Protein AF-A0A0A7G0B4-F1 (afdb_monomer_lite)

Foldseek 3Di:
DKKAFQDDPCPDLCRVRHRHMFDFPDQDPPPQNQWTKTADDQVSCVSVVNDGIDIDGNVRIWDWDFDDDPPPDTDTDTDDD

Radius of gyration: 12.91 Å; chains: 1; bounding box: 34×24×34 Å

Structure (mmCIF, N/CA/C/O backbone):
data_AF-A0A0A7G0B4-F1
#
_entry.id   AF-A0A0A7G0B4-F1
#
loop_
_atom_site.group_PDB
_atom_site.id
_atom_site.type_symbol
_atom_site.label_atom_id
_atom_site.label_alt_id
_atom_site.label_comp_id
_atom_site.label_asym_id
_atom_site.label_entity_id
_atom_site.label_seq_id
_atom_site.pdbx_PDB_ins_code
_atom_site.Cartn_x
_atom_site.Cartn_y
_atom_site.Cartn_z
_atom_site.occupancy
_atom_site.B_iso_or_equiv
_atom_site.auth_seq_id
_atom_site.auth_comp_id
_atom_site.auth_asym_id
_atom_site.auth_atom_id
_atom_site.pdbx_PDB_model_num
ATOM 1 N N . MET A 1 1 ? -8.215 4.905 5.231 1.00 85.62 1 MET A N 1
ATOM 2 C CA . MET A 1 1 ? -8.242 3.927 4.124 1.00 85.62 1 MET A CA 1
ATOM 3 C C . MET A 1 1 ? -7.039 3.008 4.243 1.00 85.62 1 MET A C 1
ATOM 5 O O . MET A 1 1 ? -5.958 3.488 4.584 1.00 85.62 1 MET A O 1
ATOM 9 N N . TYR A 1 2 ? -7.229 1.714 4.009 1.00 90.38 2 TYR A N 1
ATOM 10 C CA . TYR A 1 2 ? -6.155 0.724 4.012 1.00 90.38 2 TYR A CA 1
ATOM 11 C C . TYR A 1 2 ? -6.133 -0.004 2.677 1.00 90.38 2 TYR A C 1
ATOM 13 O O . TYR A 1 2 ? -7.158 -0.107 2.008 1.00 90.38 2 TYR A O 1
ATOM 21 N N . VAL A 1 3 ? -4.961 -0.498 2.307 1.00 92.12 3 VAL A N 1
ATOM 22 C CA . VAL A 1 3 ? -4.781 -1.353 1.136 1.00 92.12 3 VAL A CA 1
ATOM 23 C C . VAL A 1 3 ? -4.079 -2.630 1.550 1.00 92.12 3 VAL A C 1
ATOM 25 O O . VAL A 1 3 ? -3.208 -2.603 2.422 1.00 92.12 3 VAL A O 1
ATOM 28 N N . LYS A 1 4 ? -4.460 -3.743 0.931 1.00 94.25 4 LYS A N 1
ATOM 29 C CA . LYS A 1 4 ? -3.750 -5.018 1.038 1.00 94.25 4 LYS A CA 1
ATOM 30 C C . LYS A 1 4 ? -3.072 -5.300 -0.288 1.00 94.25 4 LYS A C 1
ATOM 32 O O . LYS A 1 4 ? -3.727 -5.251 -1.325 1.00 94.25 4 LYS A O 1
ATOM 37 N N . ILE A 1 5 ? -1.781 -5.606 -0.242 1.00 94.25 5 ILE A N 1
A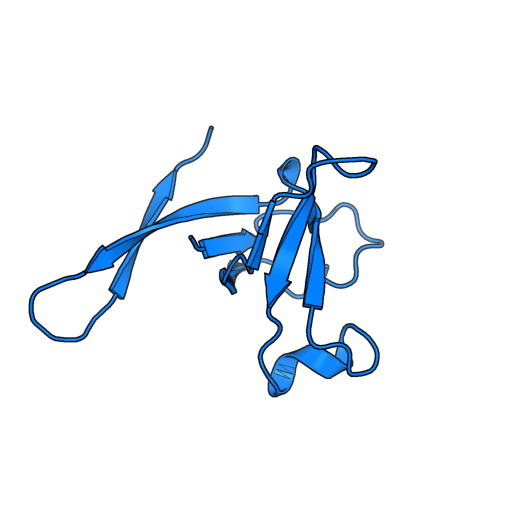TOM 38 C CA . ILE A 1 5 ? -1.040 -6.039 -1.427 1.00 94.25 5 ILE A CA 1
ATOM 39 C C . ILE A 1 5 ? -1.490 -7.459 -1.772 1.00 94.25 5 ILE A C 1
ATOM 41 O O . ILE A 1 5 ? -1.417 -8.348 -0.926 1.00 94.25 5 ILE A O 1
ATOM 45 N N . VAL A 1 6 ? -1.953 -7.681 -2.998 1.00 95.19 6 VAL A N 1
ATOM 46 C CA . VAL A 1 6 ? -2.419 -8.995 -3.480 1.00 95.19 6 VAL A CA 1
ATOM 47 C C . VAL A 1 6 ? -1.582 -9.531 -4.636 1.00 95.19 6 VAL A C 1
ATOM 49 O O . VAL A 1 6 ? -1.591 -10.730 -4.895 1.00 95.19 6 VAL A O 1
ATOM 52 N N . LYS A 1 7 ? -0.827 -8.659 -5.309 1.00 93.88 7 LYS A N 1
ATOM 53 C CA . LYS A 1 7 ? 0.019 -9.000 -6.452 1.00 93.88 7 LYS A CA 1
ATOM 54 C C . LYS A 1 7 ? 1.290 -8.142 -6.444 1.00 93.88 7 LYS A C 1
ATOM 56 O O . LYS A 1 7 ? 1.327 -7.100 -5.802 1.00 93.88 7 LYS A O 1
ATOM 61 N N . CYS A 1 8 ? 2.321 -8.584 -7.153 1.00 91.06 8 CYS A N 1
ATOM 62 C CA . CYS A 1 8 ? 3.445 -7.762 -7.605 1.00 91.06 8 CYS A CA 1
ATOM 63 C C . CYS A 1 8 ? 3.919 -8.300 -8.966 1.00 91.06 8 CYS A C 1
ATOM 65 O O . CYS A 1 8 ? 3.752 -9.497 -9.217 1.00 91.06 8 CYS A O 1
ATOM 67 N N . ASP A 1 9 ? 4.529 -7.472 -9.817 1.00 91.00 9 ASP A N 1
ATOM 68 C CA . ASP A 1 9 ? 5.062 -7.916 -11.115 1.00 91.00 9 ASP A CA 1
ATOM 69 C C . ASP A 1 9 ? 6.578 -8.238 -11.046 1.00 91.00 9 ASP A C 1
ATOM 71 O O . ASP A 1 9 ? 7.144 -8.781 -11.992 1.00 91.00 9 ASP A O 1
ATOM 75 N N . GLY A 1 10 ? 7.230 -8.005 -9.898 1.00 84.38 10 GLY A N 1
ATOM 76 C CA . GLY A 1 10 ? 8.500 -8.635 -9.508 1.00 84.38 10 GLY A CA 1
ATOM 77 C C . GLY A 1 10 ? 9.663 -7.683 -9.211 1.00 84.38 10 GLY A C 1
ATOM 78 O O . GLY A 1 10 ? 10.641 -8.117 -8.592 1.00 84.38 10 GLY A O 1
ATOM 79 N N . ASN A 1 11 ? 9.551 -6.410 -9.591 1.00 86.06 11 ASN A N 1
ATOM 80 C CA . ASN A 1 11 ? 10.587 -5.384 -9.385 1.00 86.06 11 ASN A CA 1
ATOM 81 C C . ASN A 1 11 ? 10.214 -4.353 -8.312 1.00 86.06 11 ASN A C 1
ATOM 83 O O . ASN A 1 11 ? 10.981 -3.436 -8.025 1.00 86.06 11 ASN A O 1
ATOM 87 N N . GLU A 1 12 ? 9.032 -4.474 -7.720 1.00 93.25 12 GLU A N 1
ATOM 88 C CA . GLU A 1 12 ? 8.542 -3.525 -6.740 1.00 93.25 12 GLU A CA 1
ATOM 89 C C . GLU A 1 12 ? 9.109 -3.813 -5.347 1.00 93.25 12 GLU A C 1
ATOM 91 O O . GLU A 1 12 ? 9.284 -4.965 -4.941 1.00 93.25 12 GLU A O 1
ATOM 96 N N . TRP A 1 13 ? 9.326 -2.756 -4.560 1.00 93.31 13 TRP A N 1
ATOM 97 C CA . TRP A 1 13 ? 9.836 -2.865 -3.187 1.00 93.31 13 TRP A CA 1
ATOM 98 C C . TRP A 1 13 ? 8.950 -3.741 -2.284 1.00 93.31 13 TRP A C 1
ATOM 100 O O . TRP A 1 13 ? 9.420 -4.352 -1.327 1.00 93.31 13 TRP A O 1
ATOM 110 N N . TYR A 1 14 ? 7.660 -3.833 -2.614 1.00 93.62 14 TYR A N 1
ATOM 111 C CA . TYR A 1 14 ? 6.650 -4.594 -1.884 1.00 93.62 14 TYR A CA 1
ATOM 112 C C . TYR A 1 14 ? 6.492 -6.041 -2.372 1.00 93.62 14 TYR A C 1
ATOM 114 O O . TYR A 1 14 ? 5.544 -6.714 -1.965 1.00 93.62 14 TYR A O 1
ATOM 122 N N . ARG A 1 15 ? 7.417 -6.572 -3.189 1.00 93.06 15 ARG A N 1
ATOM 123 C CA . ARG A 1 15 ? 7.378 -7.966 -3.676 1.00 93.06 15 ARG A CA 1
ATOM 124 C C . ARG A 1 15 ? 7.216 -9.005 -2.560 1.00 93.06 15 ARG A C 1
ATOM 126 O O . ARG A 1 15 ? 6.553 -10.019 -2.745 1.00 93.06 15 ARG A O 1
ATOM 133 N N . LYS A 1 16 ? 7.812 -8.759 -1.390 1.00 90.50 16 LYS A N 1
ATOM 134 C CA . LYS A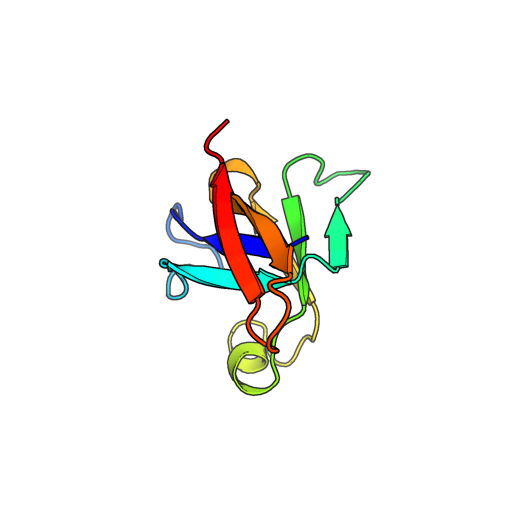 1 16 ? 7.726 -9.646 -0.212 1.00 90.50 16 LYS A CA 1
ATOM 135 C C . LYS A 1 16 ? 6.578 -9.289 0.741 1.00 90.50 16 LYS A C 1
ATOM 137 O O . LYS A 1 16 ? 6.513 -9.814 1.846 1.00 90.50 16 LYS A O 1
ATOM 142 N N . CYS A 1 17 ? 5.689 -8.384 0.341 1.00 92.38 17 CYS A N 1
ATOM 143 C CA . CYS A 1 17 ? 4.610 -7.865 1.177 1.00 92.38 17 CYS A CA 1
ATOM 144 C C . CYS A 1 17 ? 3.221 -8.333 0.726 1.00 92.38 17 CYS A C 1
ATOM 146 O O . CYS A 1 17 ? 2.229 -7.765 1.176 1.00 92.38 17 CYS A O 1
ATOM 148 N N . ILE A 1 18 ? 3.122 -9.353 -0.134 1.00 93.19 18 ILE A N 1
ATOM 149 C CA . ILE A 1 18 ? 1.834 -9.954 -0.513 1.00 93.19 18 ILE A CA 1
ATOM 150 C C . ILE A 1 18 ? 1.096 -10.420 0.754 1.00 93.19 18 ILE A C 1
ATOM 152 O O . ILE A 1 18 ? 1.675 -11.050 1.635 1.00 93.19 18 ILE A O 1
ATOM 156 N N . GLY A 1 19 ? -0.180 -10.053 0.870 1.00 91.31 19 GLY A N 1
ATOM 157 C CA . GLY A 1 19 ? -1.027 -10.270 2.045 1.00 91.31 19 GLY A CA 1
ATOM 158 C C . GLY A 1 19 ? -0.917 -9.183 3.122 1.00 91.31 19 GLY A C 1
ATOM 159 O O . GLY A 1 19 ? -1.804 -9.077 3.973 1.00 91.31 19 GLY A O 1
ATOM 160 N N . LYS A 1 20 ? 0.120 -8.339 3.080 1.00 92.94 20 LYS A N 1
ATOM 161 C CA . LYS A 1 20 ? 0.343 -7.281 4.069 1.00 92.94 20 LYS A CA 1
ATOM 162 C C . LYS A 1 20 ? -0.565 -6.080 3.819 1.00 92.94 20 LYS A C 1
ATOM 164 O O . LYS A 1 20 ? -0.848 -5.710 2.678 1.00 92.94 20 LYS A O 1
ATOM 169 N N . LYS A 1 21 ? -1.006 -5.465 4.917 1.00 93.81 21 LYS A N 1
ATOM 170 C CA . LYS A 1 21 ? -1.883 -4.292 4.927 1.00 93.81 21 LYS A CA 1
ATOM 171 C C . LYS A 1 21 ? -1.071 -3.039 5.215 1.00 93.81 21 LYS A C 1
ATOM 173 O O . LYS A 1 21 ? -0.258 -3.033 6.136 1.00 93.81 21 LYS A O 1
ATOM 178 N N . PHE A 1 22 ? -1.349 -1.970 4.483 1.00 92.81 22 PHE A N 1
ATOM 179 C CA . PHE A 1 22 ? -0.740 -0.667 4.709 1.00 92.81 22 PHE A CA 1
ATOM 180 C C . PHE A 1 22 ? -1.796 0.429 4.793 1.00 92.81 22 PHE A C 1
ATOM 182 O O . PHE A 1 22 ? -2.819 0.400 4.102 1.00 92.81 22 PHE A O 1
ATOM 189 N N . LYS A 1 23 ? -1.537 1.424 5.646 1.00 92.50 23 LYS A N 1
ATOM 190 C CA . LYS A 1 23 ? -2.374 2.619 5.742 1.00 92.50 23 LYS A CA 1
ATOM 191 C C . LYS A 1 23 ? -2.054 3.539 4.569 1.00 92.50 23 LYS A C 1
ATOM 193 O O . LYS A 1 23 ? -0.902 3.948 4.401 1.00 92.50 23 LYS A O 1
ATOM 198 N N . VAL A 1 24 ? -3.071 3.896 3.788 1.00 92.06 24 VAL A N 1
ATOM 199 C CA . VAL A 1 24 ? -2.908 4.883 2.717 1.00 92.06 24 VAL A CA 1
ATOM 200 C C . VAL A 1 24 ? -2.792 6.266 3.347 1.00 92.06 24 VAL A C 1
ATOM 202 O O . VAL A 1 24 ? -3.647 6.675 4.134 1.00 92.06 24 VAL A O 1
ATOM 205 N N . HIS A 1 25 ? -1.708 6.963 3.021 1.00 91.56 25 HIS A N 1
ATOM 206 C CA . HIS A 1 25 ? -1.483 8.357 3.377 1.00 91.56 25 HIS A CA 1
ATOM 207 C C . HIS A 1 25 ? -2.201 9.287 2.394 1.00 91.56 25 HIS A C 1
ATOM 209 O O . HIS A 1 25 ? -2.908 10.198 2.817 1.00 91.56 25 HIS A O 1
ATOM 215 N N . SER A 1 26 ? -2.060 9.031 1.093 1.00 87.00 26 SER A N 1
ATOM 216 C CA . SER A 1 26 ? -2.744 9.782 0.043 1.00 87.00 26 SER A CA 1
ATOM 217 C C . SER A 1 26 ? -2.847 8.981 -1.254 1.00 87.00 26 SER A C 1
ATOM 219 O O . SER A 1 26 ? -2.101 8.028 -1.493 1.00 87.00 26 SER A O 1
ATOM 221 N N . GLU A 1 27 ? -3.789 9.372 -2.106 1.00 83.75 27 GLU A N 1
ATOM 222 C CA . GLU A 1 27 ? -3.817 8.942 -3.502 1.00 83.75 27 GLU A CA 1
ATOM 223 C C . GLU A 1 27 ? -2.988 9.904 -4.346 1.00 83.75 27 GLU A C 1
ATOM 225 O O . GLU A 1 27 ? -3.090 11.125 -4.191 1.00 83.75 27 GLU A O 1
ATOM 230 N N . SER A 1 28 ? -2.168 9.374 -5.251 1.00 73.00 28 SER A N 1
ATOM 231 C CA . SER A 1 28 ? -1.379 10.226 -6.133 1.00 73.00 28 SER A CA 1
ATOM 232 C C . SER A 1 28 ? -2.273 10.882 -7.195 1.00 73.00 28 SER A C 1
ATOM 234 O O . SER A 1 28 ? -3.023 10.218 -7.909 1.00 73.00 28 SER A O 1
ATOM 236 N N . ARG A 1 29 ? -2.220 12.220 -7.276 1.00 66.38 29 ARG A N 1
ATOM 237 C CA . ARG A 1 29 ? -3.091 13.048 -8.138 1.00 66.38 29 ARG A CA 1
ATOM 238 C C . ARG A 1 29 ? -2.461 13.434 -9.492 1.00 66.38 29 ARG A C 1
ATOM 240 O O . ARG A 1 29 ? -3.189 13.853 -10.386 1.00 66.38 29 ARG A O 1
ATOM 247 N N . LYS A 1 30 ? -1.137 13.291 -9.674 1.00 58.56 30 LYS A N 1
ATOM 248 C CA . LYS A 1 30 ? -0.381 13.608 -10.914 1.00 58.56 30 LYS A CA 1
ATOM 249 C C . LYS A 1 30 ? 0.715 12.568 -11.164 1.00 58.56 30 LYS A C 1
ATOM 251 O O . LYS A 1 30 ? 1.299 12.095 -10.198 1.00 58.56 30 LYS A O 1
ATOM 256 N N . GLY A 1 31 ? 1.004 12.229 -12.430 1.00 54.91 31 GLY A N 1
ATOM 257 C CA . GLY A 1 31 ? 2.113 11.348 -12.873 1.00 54.91 31 GLY A CA 1
ATOM 258 C C . GLY A 1 31 ? 2.087 9.887 -12.381 1.00 54.91 31 GLY A C 1
ATOM 259 O O . GLY A 1 31 ? 2.667 9.012 -13.009 1.00 54.91 31 GLY A O 1
ATOM 260 N N . GLY A 1 32 ? 1.379 9.606 -11.285 1.00 62.03 32 GLY A N 1
ATOM 261 C CA . GLY A 1 32 ? 1.183 8.294 -10.682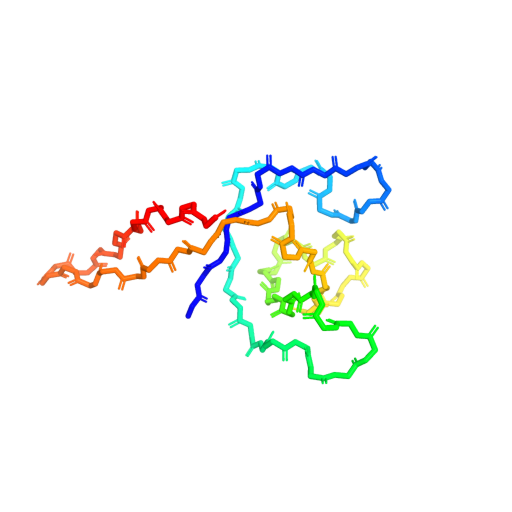 1.00 62.03 32 GLY A CA 1
ATOM 262 C C . GLY A 1 32 ? -0.278 8.054 -10.324 1.00 62.03 32 GLY A C 1
ATOM 263 O O . GLY A 1 32 ? -0.548 7.552 -9.243 1.00 62.03 32 GLY A O 1
ATOM 264 N N . ARG A 1 33 ? -1.211 8.429 -11.211 1.00 71.00 33 ARG A N 1
ATOM 265 C CA . ARG A 1 33 ? -2.676 8.282 -11.037 1.00 71.00 33 ARG A CA 1
ATOM 266 C C . ARG A 1 33 ? -3.095 6.891 -10.534 1.00 71.00 33 ARG A C 1
ATOM 268 O O . ARG A 1 33 ? -4.059 6.766 -9.775 1.00 71.00 33 ARG A O 1
ATOM 275 N N . ASP A 1 34 ? -2.298 5.889 -10.887 1.00 86.38 34 ASP A N 1
ATOM 276 C CA . ASP A 1 34 ? -2.511 4.481 -10.571 1.00 86.38 34 ASP A CA 1
ATOM 277 C C . ASP A 1 34 ? -1.684 3.994 -9.379 1.00 86.38 34 ASP A C 1
ATOM 279 O O . ASP A 1 34 ? -1.422 2.801 -9.261 1.00 86.38 34 ASP A O 1
ATOM 283 N N . LYS A 1 35 ? -1.281 4.895 -8.469 1.00 91.06 35 LYS A N 1
ATOM 284 C CA . LYS A 1 35 ? -0.524 4.551 -7.257 1.00 91.06 35 LYS A CA 1
ATOM 285 C C . LYS A 1 35 ? -1.161 5.097 -5.980 1.00 91.06 35 LYS A C 1
ATOM 287 O O . LYS A 1 35 ? -1.645 6.232 -5.929 1.00 91.06 35 LYS A O 1
ATOM 292 N N . TYR A 1 36 ? -1.097 4.298 -4.921 1.00 92.19 36 TYR A N 1
ATOM 293 C CA . TYR A 1 36 ? -1.317 4.738 -3.548 1.00 92.19 36 TYR A CA 1
ATOM 294 C C . TYR A 1 36 ? 0.012 5.113 -2.899 1.00 92.19 36 TYR A C 1
ATOM 296 O O . TYR A 1 36 ? 1.017 4.429 -3.083 1.00 92.19 36 TYR A O 1
ATOM 304 N N . ILE A 1 37 ? 0.008 6.177 -2.097 1.00 92.75 37 ILE A N 1
ATOM 305 C CA . ILE A 1 37 ? 1.107 6.496 -1.188 1.00 92.75 37 ILE A CA 1
ATOM 306 C C . ILE A 1 37 ? 0.766 5.875 0.159 1.00 92.75 37 ILE A C 1
ATOM 308 O O . ILE A 1 37 ? -0.204 6.277 0.804 1.00 92.75 37 ILE A O 1
ATOM 312 N N . VAL A 1 38 ? 1.549 4.892 0.588 1.00 94.00 38 VAL A N 1
ATOM 313 C CA . VAL A 1 38 ? 1.351 4.191 1.858 1.00 94.00 38 VAL A CA 1
ATOM 314 C C . VAL A 1 38 ? 2.383 4.615 2.889 1.00 94.00 38 VAL A C 1
ATOM 316 O O . VAL A 1 38 ? 3.524 4.934 2.552 1.00 94.00 38 VAL A O 1
ATOM 319 N N . LYS A 1 39 ? 1.979 4.619 4.160 1.00 94.44 39 LYS A N 1
ATOM 320 C CA . LYS A 1 39 ? 2.897 4.809 5.284 1.00 94.44 39 LYS A CA 1
ATOM 321 C C . LYS A 1 39 ? 3.522 3.469 5.672 1.00 94.44 39 LYS A C 1
ATOM 323 O O . LYS A 1 39 ? 2.804 2.490 5.870 1.00 94.44 39 LYS A O 1
ATOM 328 N N . LEU A 1 40 ? 4.844 3.454 5.806 1.00 94.12 40 LEU A N 1
ATOM 329 C CA . LEU A 1 40 ? 5.616 2.306 6.268 1.00 94.12 40 LEU A CA 1
ATOM 330 C C . LEU A 1 40 ? 5.775 2.338 7.789 1.00 94.12 40 LEU A C 1
ATOM 332 O O . LEU A 1 40 ? 6.231 3.332 8.374 1.00 94.12 40 LEU A O 1
ATOM 336 N N . GLU A 1 41 ? 5.440 1.221 8.428 1.00 91.56 41 GLU A N 1
ATOM 337 C CA . GLU A 1 41 ? 5.761 0.991 9.834 1.00 91.56 41 GLU A CA 1
ATOM 338 C C . GLU A 1 41 ? 7.276 0.929 10.031 1.00 91.56 41 GLU A C 1
ATOM 340 O O . GLU A 1 41 ? 8.016 0.604 9.103 1.00 91.56 41 GLU A O 1
ATOM 345 N N . LYS A 1 42 ? 7.766 1.240 11.239 1.00 91.19 42 LYS A N 1
ATOM 346 C CA . LYS A 1 42 ? 9.216 1.327 11.523 1.00 91.19 42 LYS A CA 1
ATOM 347 C C . LYS A 1 42 ? 9.977 0.072 11.069 1.00 91.19 42 LYS A C 1
ATOM 349 O O . LYS A 1 42 ? 11.056 0.191 10.501 1.00 91.19 42 LYS A O 1
ATOM 354 N N . GLN A 1 43 ? 9.367 -1.095 11.261 1.00 91.31 43 GLN A N 1
ATOM 355 C CA . GLN A 1 43 ? 9.891 -2.408 10.874 1.00 91.31 43 GLN A CA 1
ATOM 356 C C . GLN A 1 43 ? 9.943 -2.668 9.362 1.00 91.31 43 GLN A C 1
ATOM 358 O O . GLN A 1 43 ? 10.594 -3.615 8.951 1.00 91.31 43 GLN A O 1
ATOM 363 N N . ASP A 1 44 ? 9.265 -1.864 8.543 1.00 90.81 44 ASP A N 1
ATOM 364 C CA . ASP A 1 44 ? 9.171 -2.035 7.087 1.00 90.81 44 ASP A CA 1
ATOM 365 C C . ASP A 1 44 ? 9.963 -0.984 6.312 1.00 90.81 44 ASP A C 1
ATOM 367 O O . ASP A 1 44 ? 10.171 -1.125 5.111 1.00 90.81 44 ASP A O 1
ATOM 371 N N . ARG A 1 45 ? 10.447 0.068 6.984 1.00 92.50 45 ARG A N 1
ATOM 372 C CA . ARG A 1 45 ? 11.187 1.163 6.333 1.00 92.50 45 ARG A CA 1
ATOM 373 C C . ARG A 1 45 ? 12.467 0.692 5.648 1.00 92.50 45 ARG A C 1
ATOM 375 O O . ARG A 1 45 ? 12.892 1.320 4.685 1.00 92.50 45 ARG A O 1
ATOM 382 N N . TRP A 1 46 ? 13.066 -0.412 6.097 1.00 92.81 46 TRP A N 1
ATOM 383 C CA . TRP A 1 46 ? 14.251 -0.995 5.457 1.00 92.81 46 TRP A CA 1
ATOM 384 C C . TRP A 1 46 ? 13.990 -1.439 4.010 1.00 92.81 46 TRP A C 1
ATOM 386 O O . TRP A 1 46 ? 14.914 -1.408 3.207 1.00 92.81 46 TRP A O 1
ATOM 396 N N . LEU A 1 47 ? 12.740 -1.767 3.651 1.00 91.00 47 LEU A N 1
ATOM 397 C CA . LEU A 1 47 ? 12.351 -2.106 2.274 1.00 91.00 47 LEU A CA 1
ATOM 398 C C . LEU A 1 47 ? 12.531 -0.927 1.307 1.00 91.00 47 LEU A C 1
ATOM 400 O O . LEU A 1 47 ? 12.611 -1.120 0.099 1.00 91.00 47 LEU A O 1
ATOM 404 N N . MET A 1 48 ? 12.571 0.291 1.848 1.00 92.75 48 MET A N 1
ATOM 405 C CA . MET A 1 48 ? 12.685 1.548 1.119 1.00 92.75 48 MET A CA 1
ATOM 406 C C . MET A 1 48 ? 13.802 2.405 1.715 1.00 92.75 48 MET A C 1
ATOM 408 O O . MET A 1 48 ? 13.624 3.602 1.899 1.00 92.75 48 MET A O 1
ATOM 412 N N . ASN A 1 49 ? 14.943 1.812 2.078 1.00 92.00 49 ASN A N 1
ATOM 413 C CA . ASN A 1 49 ? 16.133 2.548 2.536 1.00 92.00 49 ASN A CA 1
ATOM 414 C C . ASN A 1 49 ? 15.866 3.562 3.675 1.00 92.00 49 ASN A C 1
ATOM 416 O O . ASN A 1 49 ? 16.488 4.618 3.745 1.00 92.00 49 ASN A O 1
ATOM 420 N N . GLY A 1 50 ? 14.915 3.266 4.565 1.00 91.62 50 GLY A N 1
ATOM 421 C CA . GLY A 1 50 ? 14.556 4.114 5.705 1.00 91.62 50 GLY A CA 1
ATOM 422 C C . GLY A 1 50 ? 13.430 5.123 5.448 1.00 91.62 50 GLY A C 1
ATOM 423 O O . GLY A 1 50 ? 12.964 5.746 6.407 1.00 91.62 50 GLY A O 1
ATOM 424 N N . TYR A 1 51 ? 12.940 5.267 4.211 1.00 93.44 51 TYR A N 1
ATOM 425 C CA . TYR A 1 51 ? 11.841 6.183 3.903 1.00 93.44 51 TYR A CA 1
ATOM 426 C C . TYR A 1 51 ? 10.553 5.802 4.647 1.00 93.44 51 TYR A C 1
ATOM 428 O O . TYR A 1 51 ? 10.230 4.634 4.857 1.00 93.44 51 TYR A O 1
ATOM 436 N N . MET A 1 52 ? 9.793 6.818 5.062 1.00 94.88 52 MET A N 1
ATOM 437 C CA . MET A 1 52 ? 8.537 6.634 5.801 1.00 94.88 52 MET A CA 1
ATOM 438 C C . MET A 1 52 ? 7.335 6.371 4.885 1.00 94.88 52 MET A C 1
ATOM 440 O O . MET A 1 52 ? 6.319 5.847 5.342 1.00 94.88 52 MET A O 1
ATOM 444 N N . TYR A 1 53 ? 7.442 6.743 3.613 1.00 94.12 53 TYR A N 1
ATOM 445 C CA . TYR A 1 53 ? 6.375 6.616 2.631 1.00 94.12 53 TYR A CA 1
ATOM 446 C C . TYR A 1 53 ? 6.882 5.911 1.389 1.00 94.12 53 TYR A C 1
ATOM 448 O O . TYR A 1 53 ? 8.039 6.073 1.004 1.00 94.12 53 TYR A O 1
ATOM 456 N N . ALA A 1 54 ? 5.991 5.165 0.752 1.00 93.06 54 ALA A N 1
ATOM 457 C CA . ALA A 1 54 ? 6.302 4.448 -0.467 1.00 93.06 54 ALA A CA 1
ATOM 458 C C . ALA A 1 54 ? 5.084 4.375 -1.385 1.00 93.06 54 ALA A C 1
ATOM 460 O O . ALA A 1 54 ? 3.944 4.527 -0.941 1.00 93.06 54 ALA A O 1
ATOM 461 N N . TRP A 1 55 ? 5.331 4.169 -2.675 1.00 93.06 55 TRP A N 1
ATOM 462 C CA . TRP A 1 55 ? 4.273 4.034 -3.670 1.00 93.06 55 TRP A CA 1
ATOM 463 C C . TRP A 1 55 ? 3.958 2.567 -3.931 1.00 93.06 55 TRP A C 1
ATOM 465 O O . TRP A 1 55 ? 4.874 1.767 -4.098 1.00 93.06 55 TRP A O 1
ATOM 475 N N . VAL A 1 56 ? 2.674 2.232 -4.004 1.00 92.31 56 VAL A N 1
ATOM 476 C CA . VAL A 1 56 ? 2.185 0.906 -4.406 1.00 92.31 56 VAL A CA 1
ATOM 477 C C . VAL A 1 56 ? 1.190 1.061 -5.543 1.00 92.31 56 VAL A C 1
ATOM 479 O O . VAL A 1 56 ? 0.389 1.997 -5.530 1.00 92.31 56 VAL A O 1
ATOM 482 N N . ASP A 1 57 ? 1.243 0.180 -6.536 1.00 92.94 57 ASP A N 1
ATOM 483 C CA . ASP A 1 57 ? 0.343 0.260 -7.681 1.00 92.94 57 ASP A CA 1
ATOM 484 C C . ASP A 1 57 ? -1.071 -0.168 -7.277 1.00 92.94 57 ASP A C 1
ATOM 486 O O . ASP A 1 57 ? -1.275 -1.186 -6.613 1.00 92.94 57 ASP A O 1
ATOM 490 N N . LYS A 1 58 ? -2.074 0.609 -7.697 1.00 91.50 58 LYS A N 1
ATOM 491 C CA . LYS A 1 58 ? -3.487 0.355 -7.387 1.00 91.50 58 LYS A CA 1
ATOM 492 C C . LYS A 1 58 ? -3.922 -1.022 -7.890 1.00 91.50 58 LYS A C 1
ATOM 494 O O . LYS A 1 58 ? -4.558 -1.750 -7.144 1.00 91.50 58 LYS A O 1
ATOM 499 N N . LYS A 1 59 ? -3.480 -1.422 -9.092 1.00 92.44 59 LYS A N 1
ATOM 500 C CA . LYS A 1 59 ? -3.739 -2.752 -9.690 1.00 92.44 59 LYS A CA 1
ATOM 501 C C . LYS A 1 59 ? -3.178 -3.935 -8.889 1.00 92.44 59 LYS A C 1
ATOM 503 O O . LYS A 1 59 ? -3.519 -5.081 -9.158 1.00 92.44 59 LYS A O 1
ATOM 508 N N . HIS A 1 60 ? -2.259 -3.679 -7.960 1.00 94.56 60 HIS A N 1
ATOM 509 C CA . HIS A 1 60 ? -1.643 -4.693 -7.102 1.00 94.56 60 HIS A CA 1
ATOM 510 C C . HIS A 1 60 ? -2.271 -4.739 -5.712 1.00 94.56 60 HIS A C 1
ATOM 512 O O . HIS A 1 60 ? -1.871 -5.554 -4.878 1.00 94.56 60 HIS A O 1
ATOM 518 N N . CYS A 1 61 ? -3.247 -3.869 -5.462 1.00 92.81 61 CYS A N 1
ATOM 519 C CA . CYS A 1 61 ? -3.872 -3.676 -4.173 1.00 92.81 61 CYS A CA 1
ATOM 520 C C . CYS A 1 61 ? -5.370 -3.962 -4.237 1.00 92.81 61 CYS A C 1
ATOM 522 O O . CYS A 1 61 ? -6.025 -3.680 -5.235 1.00 92.81 61 CYS A O 1
ATOM 524 N N . ILE A 1 62 ? -5.923 -4.408 -3.114 1.00 92.12 62 ILE A N 1
ATOM 525 C CA . ILE A 1 62 ? -7.358 -4.294 -2.840 1.00 92.12 62 ILE A CA 1
ATOM 526 C C . ILE A 1 62 ? -7.586 -3.237 -1.763 1.00 92.12 62 ILE A C 1
ATOM 528 O O . ILE A 1 62 ? -6.779 -3.089 -0.834 1.00 92.12 62 ILE A O 1
ATOM 532 N N . LEU A 1 63 ? -8.678 -2.489 -1.895 1.00 89.44 63 LEU A N 1
ATOM 533 C CA . LEU A 1 63 ? -9.093 -1.494 -0.916 1.00 89.44 63 LEU A CA 1
ATOM 534 C C . LEU A 1 63 ? -9.784 -2.186 0.253 1.00 89.44 63 LEU A C 1
ATOM 536 O O . LEU A 1 63 ? -10.706 -2.977 0.077 1.00 89.44 63 LEU A O 1
ATOM 540 N N . LEU A 1 64 ? -9.341 -1.850 1.459 1.00 86.50 64 LEU A N 1
ATOM 541 C CA . LEU A 1 64 ? -9.937 -2.340 2.688 1.00 86.50 64 LEU A CA 1
ATOM 542 C C . LEU A 1 64 ? -10.728 -1.220 3.358 1.00 86.50 64 LEU A C 1
ATOM 544 O O . LEU A 1 64 ? -10.174 -0.158 3.695 1.00 86.50 64 LEU A O 1
ATOM 548 N N . LYS A 1 65 ? -12.014 -1.475 3.607 1.00 75.12 65 LYS A N 1
ATOM 549 C CA . LYS A 1 65 ? -12.837 -0.605 4.447 1.00 75.12 65 LYS A CA 1
ATOM 550 C C . LYS A 1 65 ? -12.620 -1.010 5.900 1.00 75.12 65 LYS A C 1
ATOM 552 O O . LYS A 1 65 ? -12.806 -2.168 6.259 1.00 75.12 65 LYS A O 1
ATOM 557 N N . ALA A 1 66 ? -12.182 -0.061 6.721 1.00 66.69 66 ALA A N 1
ATOM 558 C CA . ALA A 1 66 ? -12.127 -0.262 8.161 1.00 66.69 66 ALA A CA 1
ATOM 559 C C . ALA A 1 66 ? -13.559 -0.176 8.698 1.00 66.69 66 ALA A C 1
ATOM 561 O O . ALA A 1 66 ? -14.195 0.872 8.584 1.00 66.69 66 ALA A O 1
ATOM 562 N N . LEU A 1 67 ? -14.061 -1.281 9.237 1.00 63.84 67 LEU A N 1
ATOM 563 C CA . LEU A 1 67 ? -15.275 -1.315 10.036 1.00 63.84 67 LEU A CA 1
ATOM 564 C C . LEU A 1 67 ? -14.832 -1.266 11.499 1.00 63.84 67 LEU A C 1
ATOM 566 O O . LEU A 1 67 ? -14.153 -2.175 11.984 1.00 63.84 67 LEU A O 1
ATOM 570 N N . GLU A 1 68 ? -15.155 -0.172 12.185 1.00 55.97 68 GLU A N 1
ATOM 571 C CA . GLU A 1 68 ? -14.970 -0.091 13.632 1.00 55.97 68 GLU A CA 1
ATOM 572 C C . GLU A 1 68 ? -16.074 -0.900 14.307 1.00 55.97 68 GLU A C 1
ATOM 574 O O . GLU A 1 68 ? -17.259 -0.617 14.126 1.00 55.97 68 GLU A O 1
ATOM 579 N N . ASN A 1 69 ? -15.691 -1.914 15.082 1.00 58.41 69 ASN A N 1
ATOM 580 C CA . ASN A 1 69 ? -16.620 -2.607 15.961 1.00 58.41 69 ASN A CA 1
ATOM 581 C C . ASN A 1 69 ? -16.507 -2.031 17.381 1.00 58.41 69 ASN A C 1
ATOM 583 O O . ASN A 1 69 ? -15.424 -1.612 17.794 1.00 58.41 69 ASN A O 1
ATOM 587 N N . LYS A 1 70 ? -17.613 -2.017 18.141 1.00 52.38 70 LYS A N 1
ATOM 588 C CA . LYS A 1 70 ? -17.762 -1.329 19.449 1.00 52.38 70 LYS A CA 1
ATOM 589 C C . LYS A 1 70 ? -16.865 -1.850 20.596 1.00 52.38 70 LYS A C 1
ATOM 591 O O . LYS A 1 70 ? -17.051 -1.462 21.742 1.00 52.38 70 LYS A O 1
ATOM 596 N N . GLY A 1 71 ? -15.867 -2.676 20.301 1.00 54.44 71 GLY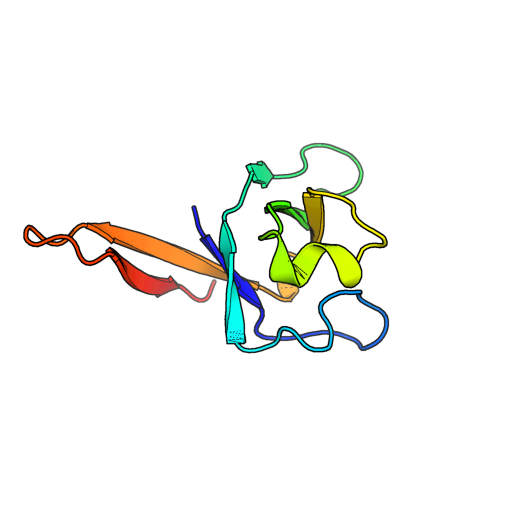 A N 1
ATOM 597 C CA . GLY A 1 71 ? -14.844 -3.137 21.235 1.00 54.44 71 GLY A CA 1
ATOM 598 C C . GLY A 1 71 ? -13.492 -3.213 20.538 1.00 54.44 71 GLY A C 1
ATOM 599 O O . GLY A 1 71 ? -13.060 -4.291 20.155 1.00 54.44 71 GLY A O 1
ATOM 600 N N . THR A 1 72 ? -12.860 -2.057 20.321 1.00 58.59 72 THR A N 1
ATOM 601 C CA . THR A 1 72 ? -11.411 -1.879 20.060 1.00 58.59 72 THR A CA 1
ATOM 602 C C . THR A 1 72 ? -10.785 -2.607 18.856 1.00 58.59 72 THR A C 1
ATOM 604 O O . THR A 1 72 ? -9.587 -2.457 18.616 1.00 58.59 72 THR A O 1
ATOM 607 N N . GLN A 1 73 ? -11.549 -3.371 18.074 1.00 57.97 73 GLN A N 1
ATOM 608 C CA . GLN A 1 73 ? -11.031 -4.193 16.985 1.00 57.97 73 GLN A CA 1
ATOM 609 C C . GLN A 1 73 ? -11.489 -3.651 15.631 1.00 57.97 73 GLN A C 1
ATOM 611 O O . GLN A 1 73 ? -12.682 -3.555 15.342 1.00 57.97 73 GLN A O 1
ATOM 616 N N . ILE A 1 74 ? -10.511 -3.291 14.796 1.00 65.25 74 ILE A N 1
ATOM 617 C CA . ILE A 1 74 ? -10.746 -2.882 13.411 1.00 65.25 74 ILE A CA 1
ATOM 618 C C . ILE A 1 74 ? -10.834 -4.147 12.561 1.00 65.25 74 ILE A C 1
ATOM 620 O O . ILE A 1 74 ? -9.845 -4.870 12.410 1.00 65.25 74 ILE A O 1
ATOM 624 N N . ILE A 1 75 ? -12.010 -4.396 11.991 1.00 67.69 75 ILE A N 1
ATOM 625 C CA . ILE A 1 75 ? -12.222 -5.461 11.009 1.00 67.69 75 ILE A CA 1
ATOM 626 C C . ILE A 1 75 ? -12.105 -4.834 9.620 1.00 67.69 75 ILE A C 1
ATOM 628 O O . ILE A 1 75 ? -12.542 -3.706 9.389 1.00 67.69 75 ILE A O 1
ATOM 632 N N . PHE A 1 76 ? -11.465 -5.548 8.699 1.00 70.31 76 PHE A N 1
ATOM 633 C CA . PHE A 1 76 ? -11.310 -5.100 7.322 1.00 70.31 76 PHE A CA 1
ATOM 634 C C . PHE A 1 76 ? -12.174 -5.954 6.412 1.00 70.31 76 PHE A C 1
ATOM 636 O O . PHE A 1 76 ? -11.975 -7.165 6.369 1.00 70.31 76 PHE A O 1
ATOM 643 N N . ASP A 1 77 ? -13.076 -5.306 5.685 1.00 71.25 77 ASP A N 1
ATOM 644 C CA . ASP A 1 77 ? -13.842 -5.930 4.609 1.00 71.25 77 ASP A CA 1
ATOM 645 C C . ASP A 1 77 ? -13.091 -5.741 3.277 1.00 71.25 77 ASP A C 1
ATOM 647 O O . ASP A 1 77 ? -12.547 -4.656 3.016 1.00 71.25 77 ASP A O 1
ATOM 651 N N . GLU A 1 78 ? -12.967 -6.818 2.495 1.00 70.81 78 GLU A N 1
ATOM 652 C CA . GLU A 1 78 ? -12.195 -6.861 1.248 1.00 70.81 78 GLU A CA 1
ATOM 653 C C . GLU A 1 78 ? -13.095 -6.506 0.058 1.00 70.81 78 GLU A C 1
ATOM 655 O O . GLU A 1 78 ? -13.970 -7.282 -0.309 1.00 70.81 78 GLU A O 1
ATOM 660 N N . PHE A 1 79 ? -12.852 -5.361 -0.588 1.00 58.34 79 PHE A N 1
ATOM 661 C CA . PHE A 1 79 ? -13.545 -4.992 -1.825 1.00 58.34 79 PHE A CA 1
ATOM 662 C C . PHE A 1 79 ? -12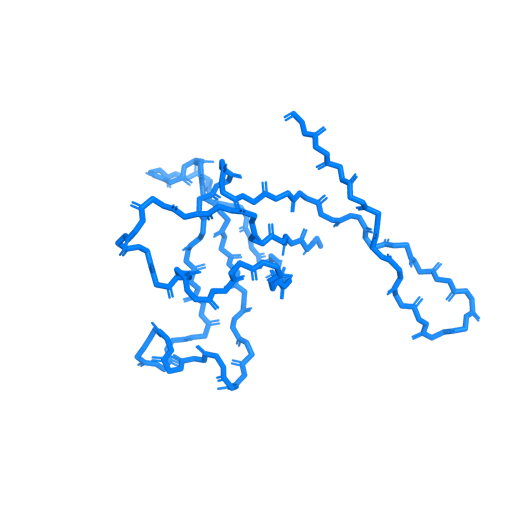.613 -5.206 -3.022 1.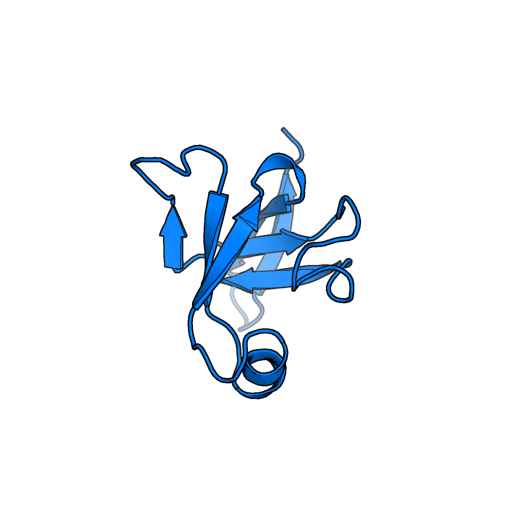00 58.34 79 PHE A C 1
ATOM 664 O O . PHE A 1 79 ? -11.578 -4.541 -3.141 1.00 58.34 79 PHE A O 1
ATOM 671 N N . ALA A 1 80 ? -12.982 -6.131 -3.908 1.00 52.28 80 ALA A N 1
ATOM 672 C CA . ALA A 1 80 ? -12.406 -6.252 -5.244 1.00 52.28 80 ALA A CA 1
ATOM 673 C C . ALA A 1 80 ? -13.246 -5.403 -6.215 1.00 52.28 80 ALA A C 1
ATOM 675 O O . ALA A 1 80 ? -14.469 -5.540 -6.234 1.00 52.28 80 ALA A O 1
ATOM 676 N N . PHE A 1 81 ? -12.595 -4.505 -6.957 1.00 46.38 81 PHE A N 1
ATOM 677 C CA . PHE A 1 81 ? -13.199 -3.723 -8.043 1.00 46.38 81 PHE A CA 1
ATOM 678 C C . PHE A 1 81 ? -12.881 -4.365 -9.389 1.00 46.38 81 PHE A C 1
ATOM 680 O O . PHE A 1 81 ? -11.740 -4.866 -9.528 1.00 46.38 81 PHE A O 1
#

Secondary structure (DSSP, 8-state):
-EEEE----SSSTTTT-TT-EEEEEEE--SS-TTEEEEEPPGGGGGGGTT-SEEEEEGGGEEEEEEEE-SSS-EEEEEE--

Organism: NCBI:txid1415775

pLDDT: mean 83.36, std 14.07, range [46.38, 95.19]

Sequence (81 aa):
MYVKIVKCDGNEWYRKCIGKKFKVHSESRKGGRDKYIVKLEKQDRWLMNGYMYAWVDKKHCILLKALENKGTQIIFDEFAF